Protein AF-A0A532EKY9-F1 (afdb_monomer)

Foldseek 3Di:
DPPPPQFKAKPPDAAQAADALQAFDKGKTFIGRRPAQWQWKWKAKALDVPHRPQGTGIPGPDRMDIDTGGRDPPPRFKMKMWMKTWHWDDDPPDTDIDIDTRDMHMYGYD

Nearest PDB structures (foldseek):
  6naj-assembly1_C  TM=5.889E-01  e=4.076E-02  Homo sapiens
  2ca4-assembly1_A  TM=4.976E-01  e=2.491E-02  Ancylobacter novellus
  3qwq-assembly1_B  TM=5.446E-01  e=2.779E-02  Homo sapiens
  8v8k-assembly2_B  TM=5.062E-01  e=2.764E-01  Lama glama
  1ncj-assembly1_A  TM=5.054E-01  e=1.278E+00  Mus musculus

Mean predicted aligned error: 4.84 Å

Structure (mmCIF, N/CA/C/O backbone):
data_AF-A0A532EKY9-F1
#
_entry.id   AF-A0A532EKY9-F1
#
loop_
_atom_site.group_PDB
_atom_site.id
_atom_site.type_symbol
_atom_site.label_atom_id
_atom_site.label_alt_id
_atom_site.label_comp_id
_atom_site.label_asym_id
_atom_site.label_entity_id
_atom_site.label_seq_id
_atom_site.pdbx_PDB_ins_code
_atom_site.Cartn_x
_atom_site.C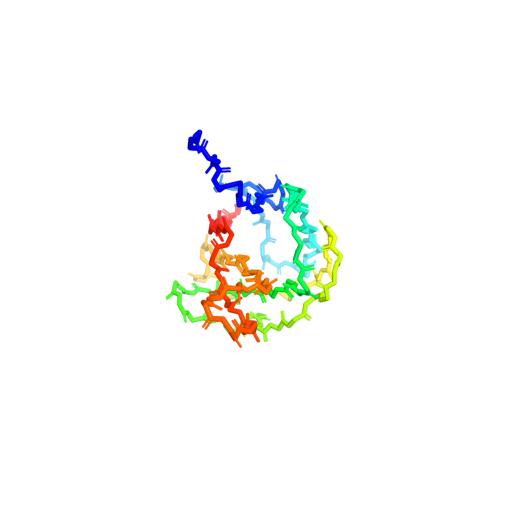artn_y
_atom_site.Cartn_z
_atom_site.occupancy
_atom_site.B_iso_or_equiv
_atom_site.auth_seq_id
_atom_site.auth_comp_id
_atom_site.auth_asym_id
_atom_site.auth_atom_id
_atom_site.pdbx_PDB_model_num
ATOM 1 N N . MET A 1 1 ? 10.594 14.956 -28.981 1.00 38.50 1 MET A N 1
ATOM 2 C CA . MET A 1 1 ? 9.265 14.608 -28.437 1.00 38.50 1 MET A CA 1
ATOM 3 C C . MET A 1 1 ? 9.428 14.482 -26.933 1.00 38.50 1 MET A C 1
ATOM 5 O O . MET A 1 1 ? 10.372 13.816 -26.534 1.00 38.50 1 MET A O 1
ATOM 9 N N . LEU A 1 2 ? 8.607 15.142 -26.109 1.00 34.72 2 LEU A N 1
ATOM 10 C CA . LEU A 1 2 ? 8.591 14.846 -24.673 1.00 34.72 2 LEU A CA 1
ATOM 11 C C . LEU A 1 2 ? 7.918 13.483 -24.502 1.00 34.72 2 LEU A C 1
ATOM 13 O O . LEU A 1 2 ? 6.702 13.378 -24.651 1.00 34.72 2 LEU A O 1
ATOM 17 N N . THR A 1 3 ? 8.696 12.438 -24.236 1.00 40.78 3 THR A N 1
ATOM 18 C CA . THR A 1 3 ? 8.159 11.216 -23.639 1.00 40.78 3 THR A CA 1
ATOM 19 C C . THR A 1 3 ? 7.626 11.616 -22.275 1.00 40.78 3 THR A C 1
ATOM 21 O O . THR A 1 3 ? 8.391 11.962 -21.378 1.00 40.78 3 THR A O 1
ATOM 24 N N . THR A 1 4 ? 6.305 11.659 -22.138 1.00 46.25 4 THR A N 1
ATOM 25 C CA . THR A 1 4 ? 5.674 11.692 -20.823 1.00 46.25 4 THR A CA 1
ATOM 26 C C . THR A 1 4 ? 6.214 10.473 -20.091 1.00 46.25 4 THR A C 1
ATOM 28 O O . THR A 1 4 ? 5.975 9.350 -20.529 1.00 46.25 4 THR A O 1
ATOM 31 N N . ILE A 1 5 ? 7.018 10.685 -19.049 1.00 56.06 5 ILE A N 1
ATOM 32 C CA . ILE A 1 5 ? 7.447 9.594 -18.180 1.00 56.06 5 ILE A CA 1
ATOM 33 C C . ILE A 1 5 ? 6.164 9.119 -17.509 1.00 56.06 5 ILE A C 1
ATOM 35 O O . ILE A 1 5 ? 5.619 9.795 -16.636 1.00 56.06 5 ILE A O 1
ATOM 39 N N . THR A 1 6 ? 5.603 8.022 -18.006 1.00 76.69 6 THR A N 1
ATOM 40 C CA . THR A 1 6 ? 4.518 7.349 -17.314 1.00 76.69 6 THR A CA 1
ATOM 41 C C . THR A 1 6 ? 5.104 6.801 -16.019 1.00 76.69 6 THR A C 1
ATOM 43 O O . THR A 1 6 ? 6.229 6.315 -16.010 1.00 76.69 6 THR A O 1
ATOM 46 N N . THR A 1 7 ? 4.388 6.940 -14.906 1.00 87.31 7 THR A N 1
ATOM 47 C CA . THR A 1 7 ? 4.750 6.339 -13.615 1.00 87.31 7 THR A CA 1
ATOM 48 C C . THR A 1 7 ? 3.684 5.317 -13.241 1.00 87.31 7 THR A C 1
ATOM 50 O O . THR A 1 7 ? 2.517 5.501 -13.615 1.00 87.31 7 THR A O 1
ATOM 53 N N . PRO A 1 8 ? 4.024 4.234 -12.518 1.00 92.31 8 PRO A N 1
ATOM 54 C CA . PRO A 1 8 ? 3.017 3.286 -12.078 1.00 92.31 8 PRO A CA 1
ATOM 55 C C . PRO A 1 8 ? 1.954 3.993 -11.237 1.00 92.31 8 PRO A C 1
ATOM 57 O O . PRO A 1 8 ? 2.243 4.958 -10.533 1.00 92.31 8 PRO A O 1
ATOM 60 N N . THR A 1 9 ? 0.710 3.531 -11.307 1.00 92.31 9 THR A N 1
ATOM 61 C CA . THR A 1 9 ? -0.415 4.190 -10.631 1.00 92.31 9 THR A CA 1
ATOM 62 C C . THR A 1 9 ? -1.135 3.211 -9.723 1.00 92.31 9 THR A C 1
ATOM 64 O O . THR A 1 9 ? -1.552 2.152 -10.186 1.00 92.31 9 THR A O 1
ATOM 67 N N . ILE A 1 10 ? -1.327 3.575 -8.455 1.00 94.44 10 ILE A N 1
ATOM 68 C CA . ILE A 1 10 ? -2.136 2.790 -7.516 1.00 94.44 10 ILE A CA 1
ATOM 69 C C . ILE A 1 10 ? -3.611 2.897 -7.928 1.00 94.44 10 ILE A C 1
ATOM 71 O O . ILE A 1 10 ? -4.122 4.000 -8.120 1.00 94.44 10 ILE A O 1
ATOM 75 N N . LEU A 1 11 ? -4.279 1.755 -8.078 1.00 95.56 11 LEU A N 1
ATOM 76 C CA . LEU A 1 11 ? -5.694 1.650 -8.444 1.00 95.56 11 LEU A CA 1
ATOM 77 C C . LEU A 1 11 ? -6.566 1.334 -7.229 1.00 95.56 11 LEU A C 1
ATOM 79 O O . LEU A 1 11 ? -7.649 1.895 -7.077 1.00 95.56 11 LEU A O 1
ATOM 83 N N . ALA A 1 12 ? -6.084 0.442 -6.368 1.00 94.44 12 ALA A N 1
ATOM 84 C CA . ALA A 1 12 ? -6.738 0.081 -5.126 1.00 94.44 12 ALA A CA 1
ATOM 85 C C . ALA A 1 12 ? -5.685 -0.146 -4.036 1.00 94.44 12 ALA A C 1
ATOM 87 O O . ALA A 1 12 ? -4.601 -0.655 -4.335 1.00 94.44 12 ALA A O 1
ATOM 88 N N . PRO A 1 13 ? -5.985 0.182 -2.774 1.00 94.50 13 PRO A N 1
ATOM 89 C CA . PRO A 1 13 ? -7.127 0.979 -2.323 1.00 94.50 13 PRO A CA 1
ATOM 90 C C . PRO A 1 13 ? -7.065 2.427 -2.841 1.00 94.50 13 PRO A C 1
ATOM 92 O O . PRO A 1 13 ? -6.054 2.854 -3.394 1.00 94.50 13 PRO A O 1
ATOM 95 N N . THR A 1 14 ? -8.156 3.182 -2.718 1.00 94.88 14 THR A N 1
ATOM 96 C CA . THR A 1 14 ? -8.201 4.589 -3.158 1.00 94.88 14 THR A CA 1
ATOM 97 C C . THR A 1 14 ? -7.917 5.553 -2.007 1.00 94.88 14 THR A C 1
ATOM 99 O O . THR A 1 14 ? -8.094 5.214 -0.838 1.00 94.88 14 THR A O 1
ATOM 102 N N . MET A 1 15 ? -7.517 6.786 -2.330 1.00 96.31 15 MET A N 1
ATOM 103 C CA . MET A 1 15 ? -7.331 7.848 -1.334 1.00 96.31 15 MET A CA 1
ATOM 104 C C . MET A 1 15 ? -8.602 8.055 -0.493 1.00 96.31 15 MET A C 1
ATOM 106 O O . MET A 1 15 ? -9.694 8.178 -1.047 1.00 96.31 15 MET A O 1
ATOM 110 N N . GLY A 1 16 ? -8.455 8.085 0.833 1.00 95.88 16 GLY A N 1
ATOM 111 C CA . GLY A 1 16 ? -9.549 8.273 1.790 1.00 95.88 16 GLY A CA 1
ATOM 112 C C . GLY A 1 16 ? -10.496 7.077 1.914 1.00 95.88 16 GLY A C 1
ATOM 113 O O . GLY A 1 16 ? -11.540 7.194 2.556 1.00 95.88 16 GLY A O 1
ATOM 114 N N . GLN A 1 17 ? -10.175 5.928 1.302 1.00 96.62 17 GLN A N 1
ATOM 115 C CA . GLN A 1 17 ? -11.003 4.729 1.423 1.00 96.62 17 GLN A CA 1
ATOM 116 C C . GLN A 1 17 ? -11.201 4.378 2.901 1.00 96.62 17 GLN A C 1
ATOM 118 O O . GLN A 1 17 ? -10.249 4.384 3.677 1.00 96.62 17 GLN A O 1
ATOM 123 N N . LYS A 1 18 ? -12.440 4.053 3.274 1.00 96.25 18 LYS A N 1
ATOM 124 C CA . LYS A 1 18 ? -12.808 3.670 4.637 1.00 96.25 18 LYS A CA 1
ATOM 125 C C . LYS A 1 18 ? -12.683 2.164 4.829 1.00 96.25 18 LYS A C 1
ATOM 127 O O . LYS A 1 18 ? -13.232 1.394 4.040 1.00 96.25 18 LYS A O 1
ATOM 132 N N . VAL A 1 19 ? -11.964 1.746 5.866 1.00 95.00 19 VAL A N 1
ATOM 133 C CA . VAL A 1 19 ? -11.738 0.337 6.214 1.00 95.00 19 VAL A CA 1
ATOM 134 C C . VAL A 1 19 ? -11.863 0.157 7.728 1.00 95.00 19 VAL A C 1
ATOM 136 O O . VAL A 1 19 ? -11.416 1.002 8.500 1.00 95.00 19 VAL A O 1
ATOM 139 N N . SER A 1 20 ? -12.487 -0.938 8.170 1.00 94.94 20 SER A N 1
ATOM 140 C CA . SER A 1 20 ? -12.482 -1.300 9.591 1.00 94.94 20 SER A CA 1
ATOM 141 C C . SER A 1 20 ? -11.110 -1.846 9.974 1.00 94.94 20 SER A C 1
ATOM 143 O O . SER A 1 20 ? -10.591 -2.724 9.295 1.00 94.94 20 SER A O 1
ATOM 145 N N . PHE A 1 21 ? -10.538 -1.354 11.070 1.00 95.00 21 PHE A N 1
ATOM 146 C CA . PHE A 1 21 ? -9.287 -1.875 11.634 1.00 95.00 21 PHE A CA 1
ATOM 147 C C . PHE A 1 21 ? -9.493 -2.561 12.990 1.00 95.00 21 PHE A C 1
ATOM 149 O O . PHE A 1 21 ? -8.532 -2.767 13.726 1.00 95.00 21 PHE A O 1
ATOM 156 N N . ILE A 1 22 ? -10.746 -2.871 13.341 1.00 95.50 22 ILE A N 1
ATOM 157 C CA . ILE A 1 22 ? -11.105 -3.511 14.616 1.00 95.50 22 ILE A CA 1
ATOM 158 C C . ILE A 1 22 ? -10.744 -5.002 14.591 1.00 95.50 22 ILE A C 1
ATOM 160 O O . ILE A 1 22 ? -10.256 -5.535 15.582 1.00 95.50 22 ILE A O 1
ATOM 164 N N . ASP A 1 23 ? -10.925 -5.648 13.439 1.00 95.25 23 ASP A N 1
ATOM 165 C CA . ASP A 1 23 ? -10.651 -7.066 13.212 1.00 95.25 23 ASP A CA 1
ATOM 166 C C 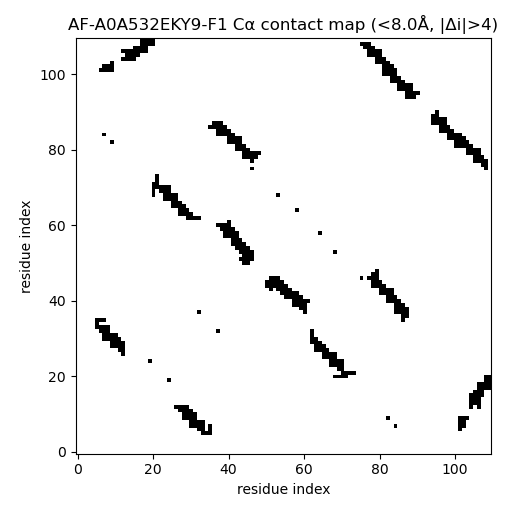. ASP A 1 23 ? -9.553 -7.248 12.153 1.00 95.25 23 ASP A C 1
ATOM 168 O O . ASP A 1 23 ? -9.295 -6.323 11.367 1.00 95.25 23 ASP A O 1
ATOM 172 N N . PRO A 1 24 ? -8.910 -8.434 12.078 1.00 95.69 24 PRO A N 1
ATOM 173 C CA . PRO A 1 24 ? -7.985 -8.734 10.998 1.00 95.69 24 PRO A CA 1
ATOM 174 C C . PRO A 1 24 ? -8.640 -8.488 9.638 1.00 95.69 24 PRO A C 1
ATOM 176 O O . PRO A 1 24 ? -9.671 -9.079 9.314 1.00 95.69 24 PRO A O 1
ATOM 179 N N . THR A 1 25 ? -8.034 -7.623 8.833 1.00 94.06 25 THR A N 1
ATOM 180 C CA . THR A 1 25 ? -8.649 -7.141 7.597 1.00 94.06 25 THR A CA 1
ATOM 181 C C . THR A 1 25 ? -7.770 -7.454 6.402 1.00 94.06 25 THR A C 1
ATOM 183 O O . THR A 1 25 ? -6.623 -7.017 6.317 1.00 94.06 25 THR A O 1
ATOM 186 N N . LEU A 1 26 ? -8.321 -8.216 5.454 1.00 94.88 26 LEU A N 1
ATOM 187 C CA . LEU A 1 26 ? -7.685 -8.456 4.166 1.00 94.88 26 LEU A CA 1
ATOM 188 C C . LEU A 1 26 ? -7.794 -7.197 3.308 1.00 94.88 26 LEU A C 1
ATOM 1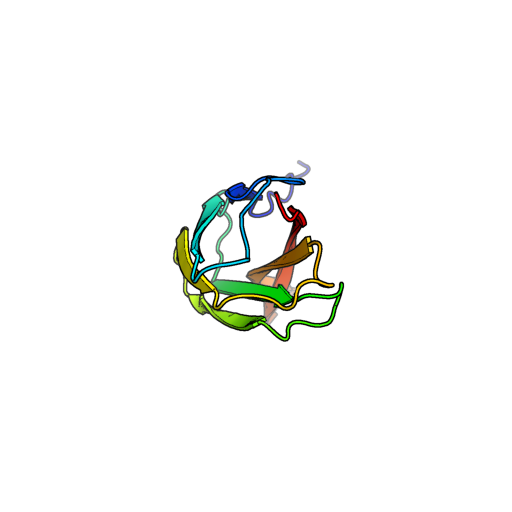90 O O . LEU A 1 26 ? -8.886 -6.835 2.870 1.00 94.88 26 LEU A O 1
ATOM 194 N N . ILE A 1 27 ? -6.656 -6.583 3.008 1.00 94.00 27 ILE A N 1
ATOM 195 C CA . ILE A 1 27 ? -6.578 -5.497 2.037 1.00 94.00 27 ILE A CA 1
ATOM 196 C C . ILE A 1 27 ? -5.925 -6.035 0.768 1.00 94.00 27 ILE A C 1
ATOM 198 O O . ILE A 1 27 ? -4.971 -6.815 0.808 1.00 94.00 27 ILE A O 1
ATOM 202 N N . ARG A 1 28 ? -6.495 -5.645 -0.372 1.00 94.69 28 ARG A N 1
ATOM 203 C CA . ARG A 1 28 ? -5.957 -5.935 -1.698 1.00 94.69 28 ARG A CA 1
ATOM 204 C C . ARG A 1 28 ? -5.425 -4.638 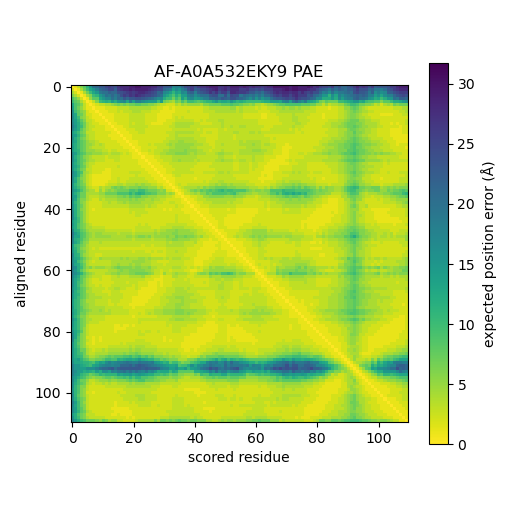-2.280 1.00 94.69 28 ARG A C 1
ATOM 206 O O . ARG A 1 28 ? -6.174 -3.666 -2.366 1.00 94.69 28 ARG A O 1
ATOM 213 N N . TRP A 1 29 ? -4.160 -4.647 -2.671 1.00 93.44 29 TRP A N 1
ATOM 214 C CA . TRP A 1 29 ? -3.542 -3.555 -3.412 1.00 93.44 29 TRP A CA 1
ATOM 215 C C . TRP A 1 29 ? -3.424 -3.952 -4.872 1.00 93.44 29 TRP A C 1
ATOM 217 O O . TRP A 1 29 ? -3.079 -5.093 -5.174 1.00 93.44 29 TRP A O 1
ATOM 227 N N . ASP A 1 30 ? -3.715 -3.005 -5.747 1.00 95.75 30 ASP A N 1
ATOM 228 C CA . ASP A 1 30 ? -3.660 -3.149 -7.196 1.00 95.75 30 ASP A CA 1
ATOM 229 C C . ASP A 1 30 ? -3.032 -1.877 -7.769 1.00 95.75 30 ASP A C 1
ATOM 231 O O . ASP A 1 30 ? -3.338 -0.766 -7.314 1.00 95.75 30 ASP A O 1
ATOM 235 N N . TRP A 1 31 ? -2.134 -2.028 -8.734 1.00 95.25 31 TRP A N 1
ATOM 236 C CA . TRP A 1 31 ? -1.515 -0.921 -9.440 1.00 95.25 31 TRP A CA 1
ATOM 237 C C . TRP A 1 31 ? -1.260 -1.253 -10.906 1.00 95.25 31 TRP A C 1
ATOM 239 O O . TRP A 1 31 ? -0.977 -2.380 -11.297 1.00 95.25 31 TRP A O 1
ATOM 249 N N . ASN A 1 32 ? -1.276 -0.216 -11.736 1.00 93.81 32 ASN A N 1
ATOM 250 C CA . ASN A 1 32 ? -0.902 -0.319 -13.136 1.00 93.81 32 ASN A CA 1
ATOM 251 C C . ASN A 1 32 ? 0.587 0.046 -13.307 1.00 93.81 32 ASN A C 1
ATOM 253 O O . ASN A 1 32 ? 0.935 1.183 -12.991 1.00 93.81 32 ASN A O 1
ATOM 257 N N . PRO A 1 33 ? 1.455 -0.840 -13.838 1.00 89.00 33 PRO A N 1
ATOM 258 C CA . PRO A 1 33 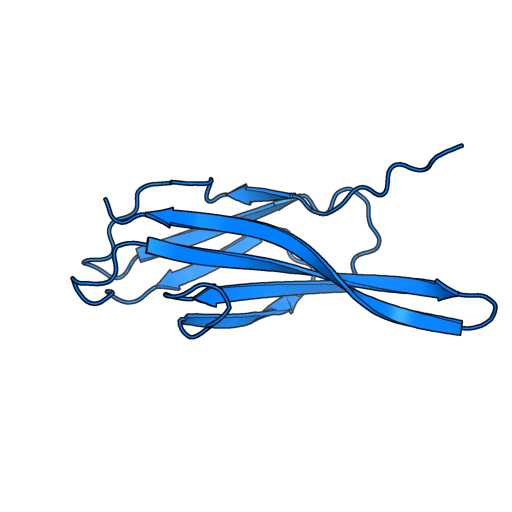? 2.877 -0.561 -14.089 1.00 89.00 33 PRO A CA 1
ATOM 259 C C . PRO A 1 33 ? 3.142 0.440 -15.233 1.00 89.00 33 PRO A C 1
ATOM 261 O O . PRO A 1 33 ? 4.261 0.925 -15.367 1.00 89.00 33 PRO A O 1
ATOM 264 N N . LYS A 1 34 ? 2.127 0.764 -16.049 1.00 84.50 34 LYS A N 1
ATOM 265 C CA . LYS A 1 34 ? 2.146 1.782 -17.119 1.00 84.50 34 LYS A CA 1
ATOM 266 C C . LYS A 1 34 ? 3.236 1.618 -18.194 1.00 84.50 34 LYS A C 1
ATOM 268 O O . LYS A 1 34 ? 3.807 2.609 -18.645 1.00 84.50 34 LYS A O 1
ATOM 273 N N . GLU A 1 35 ? 3.466 0.381 -18.641 1.00 83.19 35 GLU A N 1
ATOM 274 C CA . GLU A 1 35 ? 4.413 0.015 -19.721 1.00 83.19 35 GLU A CA 1
ATOM 275 C C . GLU A 1 35 ? 5.880 0.412 -19.464 1.00 83.19 35 GLU A C 1
ATOM 277 O O . GLU A 1 35 ? 6.717 0.366 -20.363 1.00 83.19 35 GLU A O 1
ATOM 282 N N . ILE A 1 36 ? 6.219 0.758 -18.223 1.00 84.00 36 ILE A N 1
ATOM 283 C CA . ILE A 1 36 ? 7.594 1.038 -17.809 1.00 84.00 36 ILE A CA 1
ATOM 284 C C . ILE A 1 36 ? 8.316 -0.302 -17.614 1.00 84.00 36 ILE A C 1
ATOM 286 O O . ILE A 1 36 ? 7.705 -1.239 -17.086 1.00 84.00 36 ILE A O 1
ATOM 290 N N . PRO A 1 37 ? 9.610 -0.412 -17.964 1.00 86.31 37 PRO A N 1
ATOM 291 C CA . PRO A 1 37 ? 10.430 -1.586 -17.668 1.00 86.31 37 PRO A CA 1
ATOM 292 C C . PRO A 1 37 ? 10.779 -1.672 -16.170 1.00 86.31 37 PRO A C 1
ATOM 294 O O . PRO A 1 37 ? 11.940 -1.604 -15.772 1.00 86.31 37 PRO A O 1
ATOM 297 N N . VAL A 1 38 ? 9.758 -1.821 -15.324 1.00 91.00 38 VAL A N 1
ATOM 298 C CA . VAL A 1 38 ? 9.924 -2.032 -13.886 1.00 91.00 38 VAL A CA 1
ATOM 299 C C . VAL A 1 38 ? 10.649 -3.350 -13.662 1.00 91.00 38 VAL A C 1
ATOM 301 O O . VAL A 1 38 ? 10.270 -4.380 -14.216 1.00 91.00 38 VAL A O 1
ATOM 304 N N . THR A 1 39 ? 11.675 -3.322 -12.822 1.00 92.38 39 THR A N 1
ATOM 305 C CA . THR A 1 39 ? 12.412 -4.515 -12.403 1.00 92.38 39 THR A CA 1
ATOM 306 C C . THR A 1 39 ? 11.882 -5.069 -11.089 1.00 92.38 39 THR A C 1
ATOM 308 O O . THR A 1 39 ? 11.883 -6.288 -10.903 1.00 92.38 39 THR A O 1
ATOM 311 N N . ARG A 1 40 ? 11.396 -4.199 -10.188 1.00 93.69 40 ARG A N 1
ATOM 312 C CA . ARG A 1 40 ? 10.744 -4.569 -8.922 1.00 93.69 40 ARG A CA 1
ATOM 313 C C . ARG A 1 40 ? 9.777 -3.498 -8.436 1.00 93.69 40 ARG A C 1
ATOM 315 O O . ARG A 1 40 ? 10.021 -2.309 -8.601 1.00 93.69 40 ARG A O 1
ATOM 322 N N . PHE A 1 41 ? 8.747 -3.927 -7.727 1.00 96.38 41 PHE A N 1
ATOM 32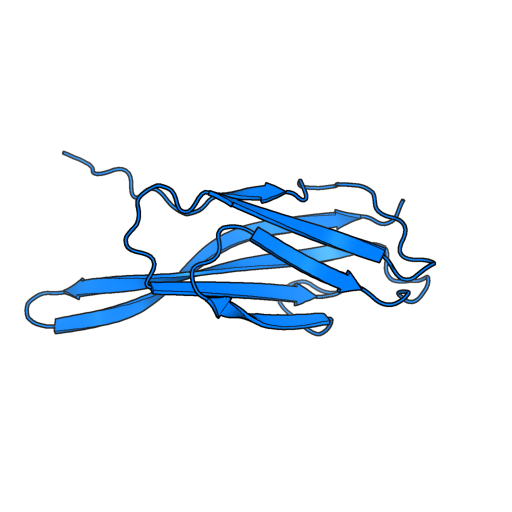3 C CA . PHE A 1 41 ? 7.913 -3.096 -6.873 1.00 96.38 41 PHE A CA 1
ATOM 324 C C . PHE A 1 41 ? 8.245 -3.329 -5.404 1.00 96.38 41 PHE A C 1
ATOM 326 O O . PHE A 1 41 ? 8.641 -4.423 -4.989 1.00 96.38 41 PHE A O 1
ATOM 333 N N . HIS A 1 42 ? 8.030 -2.293 -4.605 1.00 96.06 42 HIS A N 1
ATOM 334 C CA . HIS A 1 42 ? 8.187 -2.331 -3.160 1.00 96.06 42 HIS A CA 1
ATOM 335 C C . HIS A 1 42 ? 7.019 -1.593 -2.515 1.00 96.06 42 HIS A C 1
ATOM 337 O O . HIS A 1 42 ? 6.675 -0.482 -2.920 1.00 96.06 42 HIS A O 1
ATOM 343 N N . LEU A 1 43 ? 6.391 -2.231 -1.529 1.00 96.00 43 LEU A N 1
ATOM 344 C CA . LEU A 1 43 ? 5.216 -1.706 -0.847 1.00 96.00 43 LEU A CA 1
ATOM 345 C C . LEU A 1 43 ? 5.586 -1.319 0.584 1.00 96.00 43 LEU A C 1
ATOM 347 O O . LEU A 1 43 ? 6.108 -2.132 1.353 1.00 96.00 43 LEU A O 1
ATOM 351 N N . CYS A 1 44 ? 5.296 -0.069 0.932 1.00 96.44 44 CYS A N 1
ATOM 352 C CA . CYS A 1 44 ? 5.478 0.460 2.272 1.00 96.44 44 CYS A CA 1
ATOM 353 C C . CYS A 1 44 ? 4.119 0.825 2.872 1.00 96.44 44 CYS A C 1
ATOM 355 O O . CYS A 1 44 ? 3.338 1.534 2.239 1.00 96.44 44 CYS A O 1
ATOM 357 N N . ILE A 1 45 ? 3.844 0.354 4.086 1.00 96.12 45 ILE A N 1
ATOM 358 C CA . ILE A 1 45 ? 2.602 0.591 4.821 1.00 96.12 45 ILE A CA 1
ATOM 359 C C . ILE A 1 45 ? 2.957 0.977 6.252 1.00 96.12 45 ILE A C 1
ATOM 361 O O . ILE A 1 45 ? 3.748 0.301 6.916 1.00 96.12 45 ILE A O 1
ATOM 365 N N . GLY A 1 46 ? 2.371 2.071 6.719 1.00 96.69 46 GLY A N 1
ATOM 366 C CA . GLY A 1 46 ? 2.704 2.678 7.996 1.00 96.69 46 GLY A CA 1
ATOM 367 C C . GLY A 1 46 ? 1.505 3.307 8.677 1.00 96.69 46 GLY A C 1
ATOM 368 O O . GLY A 1 46 ? 0.549 3.709 8.019 1.00 96.69 46 GLY A O 1
ATOM 369 N N . THR A 1 47 ? 1.553 3.421 9.999 1.00 96.31 47 THR A N 1
ATOM 370 C CA . THR A 1 47 ? 0.561 4.199 10.759 1.00 96.31 47 THR A CA 1
ATOM 371 C C . THR A 1 47 ? 0.874 5.698 10.787 1.00 96.31 47 THR A C 1
ATOM 373 O O . THR A 1 47 ? 0.012 6.488 11.153 1.00 96.31 47 THR A O 1
ATOM 376 N N . GLU A 1 48 ? 2.082 6.100 10.380 1.00 94.31 48 GLU A N 1
ATOM 377 C CA . GLU A 1 48 ? 2.523 7.497 10.263 1.00 94.31 48 GLU A CA 1
ATOM 378 C C . GLU A 1 48 ? 3.247 7.695 8.922 1.00 94.31 48 GLU A C 1
ATOM 380 O O . GLU A 1 48 ? 3.854 6.756 8.397 1.00 94.31 48 GLU A O 1
ATOM 385 N N . ASP A 1 49 ? 3.193 8.902 8.352 1.00 89.94 49 ASP A N 1
ATOM 386 C CA . ASP A 1 49 ? 3.869 9.181 7.080 1.00 89.94 49 ASP A CA 1
ATOM 387 C C . ASP A 1 49 ? 5.391 9.054 7.247 1.00 89.94 49 ASP A C 1
ATOM 389 O O . ASP A 1 49 ? 5.988 9.622 8.161 1.00 89.94 49 ASP A O 1
ATOM 393 N N . GLY A 1 50 ? 6.021 8.271 6.372 1.00 88.94 50 GLY A N 1
ATOM 394 C CA . GLY A 1 50 ? 7.449 7.957 6.437 1.00 88.94 50 GLY A CA 1
ATOM 395 C C . GLY A 1 50 ? 7.845 6.884 7.460 1.00 88.94 50 GLY A C 1
ATOM 396 O O . GLY A 1 50 ? 8.996 6.446 7.432 1.00 88.94 50 GLY A O 1
ATOM 397 N N . ASN A 1 51 ? 6.927 6.408 8.310 1.00 94.44 51 ASN A N 1
ATOM 398 C CA . ASN A 1 51 ? 7.179 5.336 9.277 1.00 94.44 51 ASN A CA 1
ATOM 399 C C . ASN A 1 51 ? 6.470 4.038 8.859 1.00 94.44 51 ASN A C 1
ATOM 401 O O . ASN A 1 51 ? 5.306 3.801 9.177 1.00 94.44 51 ASN A O 1
ATOM 405 N N . TRP A 1 52 ? 7.188 3.178 8.140 1.00 96.00 52 TRP A N 1
ATOM 406 C CA . TRP A 1 52 ? 6.648 1.973 7.500 1.00 96.00 52 TRP A CA 1
ATOM 407 C C . TRP A 1 52 ? 6.663 0.749 8.430 1.00 96.00 52 TRP A C 1
ATOM 409 O O . TRP A 1 52 ? 7.317 -0.257 8.157 1.00 96.00 52 TRP A O 1
ATOM 419 N N . ASN A 1 53 ? 5.976 0.861 9.568 1.00 95.19 53 ASN A N 1
ATOM 420 C CA . ASN A 1 53 ? 5.969 -0.135 10.645 1.00 95.19 53 ASN A CA 1
ATOM 421 C C . ASN A 1 53 ? 5.059 -1.355 10.404 1.00 95.19 53 ASN A C 1
ATOM 423 O O . ASN A 1 53 ? 5.226 -2.365 11.085 1.00 95.19 53 ASN A O 1
ATOM 427 N N . LEU A 1 54 ? 4.100 -1.281 9.474 1.00 94.69 54 LEU A N 1
ATOM 428 C CA . LEU A 1 54 ? 3.169 -2.382 9.185 1.00 94.69 54 LEU A CA 1
ATOM 429 C C . LEU A 1 54 ? 3.688 -3.291 8.068 1.00 94.69 54 LEU A C 1
ATOM 431 O O . LEU A 1 54 ? 3.562 -4.511 8.141 1.00 94.69 54 LEU A O 1
ATOM 435 N N . MET A 1 55 ? 4.275 -2.696 7.032 1.00 94.38 55 MET A N 1
ATOM 436 C CA . MET A 1 55 ? 4.939 -3.412 5.949 1.00 94.38 55 MET A CA 1
ATOM 437 C C . MET A 1 55 ? 6.011 -2.523 5.330 1.00 94.38 55 MET A C 1
ATOM 439 O O . MET A 1 55 ? 5.786 -1.342 5.087 1.00 94.38 55 MET A O 1
ATOM 443 N N . ASN A 1 56 ? 7.162 -3.105 5.018 1.00 96.19 56 ASN A N 1
ATOM 444 C CA . ASN A 1 56 ? 8.213 -2.437 4.267 1.00 96.19 56 ASN A CA 1
ATOM 445 C C . ASN A 1 56 ? 9.011 -3.499 3.510 1.00 96.19 56 ASN A C 1
ATOM 447 O O . ASN A 1 56 ? 9.963 -4.060 4.052 1.00 96.19 56 ASN A O 1
ATOM 451 N N . GLY A 1 57 ? 8.580 -3.844 2.295 1.00 94.25 57 GLY A N 1
ATOM 452 C CA . GLY A 1 57 ? 9.213 -4.937 1.564 1.00 94.25 57 GLY A CA 1
ATOM 453 C C . GLY A 1 57 ? 8.933 -4.981 0.070 1.00 94.25 57 GLY A C 1
ATOM 454 O O . GLY A 1 57 ? 7.944 -4.440 -0.431 1.00 94.25 57 GLY A O 1
ATOM 455 N N . GLU A 1 58 ? 9.823 -5.678 -0.633 1.00 94.56 58 GLU A N 1
ATOM 456 C CA . GLU A 1 58 ? 9.689 -5.945 -2.059 1.00 94.56 58 GLU A CA 1
ATOM 457 C C . GLU A 1 58 ? 8.534 -6.919 -2.320 1.00 94.56 58 GLU A C 1
ATOM 459 O O . GLU A 1 58 ? 8.374 -7.932 -1.640 1.00 94.56 58 GLU A O 1
ATOM 464 N N . VAL A 1 59 ? 7.746 -6.613 -3.348 1.00 93.69 59 VAL A N 1
ATOM 465 C CA . VAL A 1 59 ? 6.610 -7.424 -3.812 1.00 93.69 59 VAL A CA 1
ATOM 466 C C . VAL A 1 59 ? 6.842 -7.945 -5.234 1.00 93.69 59 VAL A C 1
ATOM 468 O O . VAL A 1 59 ? 5.920 -8.410 -5.890 1.00 93.69 59 VAL A O 1
ATOM 471 N N . GLY A 1 60 ? 8.085 -7.898 -5.723 1.00 90.62 60 GLY A N 1
ATOM 472 C CA . GLY A 1 60 ? 8.463 -8.432 -7.033 1.00 90.62 60 GLY A CA 1
ATOM 473 C C . GLY A 1 60 ? 7.842 -7.660 -8.198 1.00 90.62 60 GLY A C 1
ATOM 474 O O . GLY A 1 60 ? 7.724 -6.443 -8.145 1.00 90.62 60 GLY A O 1
ATOM 475 N N . LEU A 1 61 ? 7.472 -8.364 -9.267 1.00 91.75 61 LEU A N 1
ATOM 476 C CA . LEU A 1 61 ? 6.913 -7.783 -10.500 1.00 91.75 61 LEU A CA 1
ATOM 477 C C . LEU A 1 61 ? 5.383 -7.864 -10.580 1.00 91.75 61 LEU A C 1
ATOM 479 O O . LEU A 1 61 ? 4.807 -7.639 -11.643 1.00 91.75 61 LEU A O 1
ATOM 483 N N . PHE A 1 62 ? 4.719 -8.235 -9.487 1.00 89.00 62 PHE A N 1
ATOM 484 C CA . PHE A 1 62 ? 3.266 -8.346 -9.484 1.00 89.00 62 PHE A CA 1
ATOM 485 C C . PHE A 1 62 ? 2.612 -6.969 -9.666 1.00 89.00 62 PHE A C 1
ATOM 487 O O . PHE A 1 62 ? 3.175 -5.944 -9.292 1.00 89.00 62 PHE A O 1
ATOM 494 N N . ASP A 1 63 ? 1.414 -6.965 -10.244 1.00 90.94 63 ASP A N 1
ATOM 495 C CA . ASP A 1 63 ? 0.524 -5.801 -10.367 1.00 90.94 63 ASP A CA 1
ATOM 496 C C . ASP A 1 63 ? -0.479 -5.719 -9.203 1.00 90.94 63 ASP A C 1
ATOM 498 O O . ASP A 1 63 ? -1.300 -4.810 -9.119 1.00 90.94 63 ASP A O 1
ATOM 502 N N . ARG A 1 64 ? -0.422 -6.703 -8.301 1.00 94.12 64 ARG A N 1
ATOM 503 C CA . ARG A 1 64 ? -1.331 -6.866 -7.176 1.00 94.12 64 ARG A CA 1
ATOM 504 C C . ARG A 1 64 ? -0.631 -7.494 -5.987 1.00 94.12 64 ARG A C 1
ATOM 506 O O . ARG A 1 64 ? 0.238 -8.352 -6.134 1.00 94.12 64 ARG A O 1
ATOM 513 N N . PHE A 1 65 ? -1.088 -7.138 -4.798 1.00 94.31 65 PHE A N 1
ATOM 514 C CA . PHE A 1 65 ? -0.634 -7.729 -3.548 1.00 94.31 65 PHE A CA 1
ATOM 515 C C . PHE A 1 65 ? -1.801 -7.871 -2.570 1.00 94.31 65 PHE A C 1
ATOM 517 O O . PHE A 1 65 ? -2.823 -7.193 -2.680 1.00 94.31 65 PHE A O 1
ATOM 524 N N . SER A 1 66 ? -1.699 -8.793 -1.621 1.00 94.25 66 SER A N 1
ATOM 525 C CA . SER A 1 66 ? -2.722 -9.002 -0.596 1.00 94.25 66 SER A CA 1
ATOM 526 C C . SER A 1 66 ? -2.066 -9.356 0.727 1.00 94.25 66 SER A C 1
ATOM 528 O O . SER A 1 66 ? -1.122 -10.138 0.771 1.00 94.25 66 SER A O 1
ATOM 530 N N . LEU A 1 67 ? -2.574 -8.766 1.800 1.00 93.19 67 LEU A N 1
ATOM 531 C CA . LEU A 1 67 ? -2.024 -8.853 3.142 1.00 93.19 67 LEU A CA 1
ATOM 532 C C . LEU A 1 67 ? -3.181 -8.624 4.098 1.00 93.19 67 LEU A C 1
ATOM 534 O O . LEU A 1 67 ? -4.042 -7.762 3.906 1.00 93.19 67 LEU A O 1
ATOM 538 N N . ILE A 1 68 ? -3.195 -9.470 5.113 1.00 95.19 68 ILE A N 1
ATOM 539 C CA . ILE A 1 68 ? -4.115 -9.367 6.227 1.00 95.19 68 ILE A CA 1
ATOM 540 C C . ILE A 1 68 ? -3.430 -8.467 7.243 1.00 95.19 68 ILE A C 1
ATOM 542 O O . ILE A 1 68 ? -2.408 -8.848 7.815 1.00 95.19 68 ILE A O 1
ATOM 546 N N . LEU A 1 69 ? -3.972 -7.271 7.440 1.00 94.38 69 LEU A N 1
ATOM 547 C CA . LEU A 1 69 ? -3.541 -6.421 8.538 1.00 94.38 69 LEU A CA 1
ATOM 548 C C . LEU A 1 69 ? -4.154 -6.950 9.838 1.00 94.38 69 LEU A C 1
ATOM 550 O O . LEU A 1 69 ? -5.352 -7.242 9.850 1.00 94.38 69 LEU A O 1
ATOM 554 N N . PRO A 1 70 ? -3.376 -7.083 10.925 1.00 94.56 70 PRO A N 1
ATOM 555 C CA . PRO A 1 70 ? -3.947 -7.340 12.239 1.00 94.56 70 PRO A CA 1
ATOM 556 C C . PRO A 1 70 ? -4.793 -6.138 12.702 1.00 94.56 70 PRO A C 1
ATOM 558 O O . PRO A 1 70 ? -4.655 -5.044 12.145 1.00 94.56 70 PRO A O 1
ATOM 561 N N . PRO A 1 71 ? -5.633 -6.313 13.739 1.00 96.06 71 PRO A N 1
ATOM 562 C CA . PRO A 1 71 ? -6.313 -5.206 14.398 1.00 96.06 71 PRO A CA 1
ATOM 563 C C . PRO A 1 71 ? -5.344 -4.080 14.756 1.00 96.06 71 PRO A C 1
ATOM 565 O O . PRO A 1 71 ? -4.258 -4.337 15.284 1.00 96.06 71 PRO A O 1
ATOM 568 N N . LEU A 1 72 ? -5.744 -2.838 14.491 1.00 95.69 72 LEU A N 1
ATOM 569 C CA . LEU A 1 72 ? -4.952 -1.661 14.838 1.00 95.69 72 LEU A CA 1
ATOM 570 C C . LEU A 1 72 ? -5.500 -0.999 16.109 1.00 95.69 72 LEU A C 1
ATOM 572 O O . LEU A 1 72 ? -6.723 -0.907 16.271 1.00 95.69 72 LEU A O 1
ATOM 576 N N . PRO A 1 73 ? -4.621 -0.467 16.981 1.00 95.88 73 PRO A N 1
ATOM 577 C CA . PRO A 1 73 ? -5.030 0.271 18.174 1.00 95.88 73 PRO A CA 1
ATOM 578 C C . PRO A 1 73 ? -6.064 1.361 17.868 1.00 95.88 73 PRO A C 1
ATOM 580 O O . PRO A 1 73 ? -6.005 1.990 16.813 1.00 95.88 73 PRO A O 1
ATOM 583 N N . GLU A 1 74 ? -7.008 1.602 18.782 1.00 94.88 74 GLU A N 1
ATOM 584 C CA . GLU A 1 74 ? -8.157 2.498 18.556 1.00 94.88 74 GLU A CA 1
ATOM 585 C C . GLU A 1 74 ? -7.779 3.934 18.175 1.00 94.88 74 GLU A C 1
ATOM 587 O O . GLU A 1 74 ? -8.517 4.596 17.452 1.00 94.88 74 GLU A O 1
ATOM 592 N N . ASN A 1 75 ? -6.610 4.403 18.607 1.00 94.75 75 ASN A N 1
ATOM 593 C CA . ASN A 1 75 ? -6.093 5.729 18.279 1.00 94.75 75 ASN A CA 1
ATOM 594 C C . ASN A 1 75 ? -5.544 5.846 16.844 1.00 94.75 75 ASN A C 1
ATOM 596 O O . ASN A 1 75 ? -5.253 6.956 16.398 1.00 94.75 75 ASN A O 1
ATOM 600 N N . ILE A 1 76 ? -5.395 4.737 16.114 1.00 96.38 76 ILE A N 1
ATOM 601 C CA . ILE A 1 76 ? -4.954 4.738 14.718 1.00 96.38 76 ILE A CA 1
ATOM 602 C C . ILE A 1 76 ? -6.162 4.929 13.803 1.00 96.38 76 ILE A C 1
ATOM 604 O O . ILE A 1 76 ? -6.922 3.994 13.540 1.00 96.38 76 ILE A O 1
ATOM 608 N N . ASN A 1 77 ? -6.320 6.152 13.297 1.00 96.12 77 ASN A N 1
ATOM 609 C CA . ASN A 1 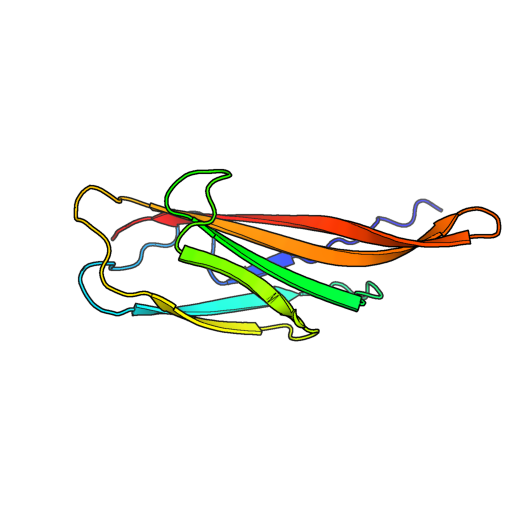77 ? -7.445 6.553 12.445 1.00 96.12 77 ASN A CA 1
ATOM 610 C C . ASN A 1 77 ? -7.163 6.451 10.945 1.00 96.12 77 ASN A C 1
ATOM 612 O O . ASN A 1 77 ? -8.065 6.661 10.139 1.00 96.12 77 ASN A O 1
ATOM 616 N N . HIS A 1 78 ? -5.926 6.166 10.557 1.00 96.50 78 HIS A N 1
ATOM 617 C CA . HIS A 1 78 ? -5.538 6.006 9.166 1.00 96.50 78 HIS A CA 1
ATOM 618 C C . HIS A 1 78 ? -4.239 5.212 9.057 1.00 96.50 78 HIS A C 1
ATOM 620 O O . HIS A 1 78 ? -3.500 5.069 10.031 1.00 96.50 78 HIS A O 1
ATOM 626 N N . ILE A 1 79 ? -3.962 4.726 7.853 1.00 96.94 79 ILE A N 1
ATOM 627 C CA . ILE A 1 79 ? -2.661 4.191 7.463 1.00 96.94 79 ILE A CA 1
ATOM 628 C C . ILE A 1 79 ? -2.201 4.865 6.173 1.00 96.94 79 ILE A C 1
ATOM 630 O O . ILE A 1 79 ? -3.012 5.199 5.305 1.00 96.94 79 ILE A O 1
ATOM 634 N N . TYR A 1 80 ? -0.894 5.039 6.0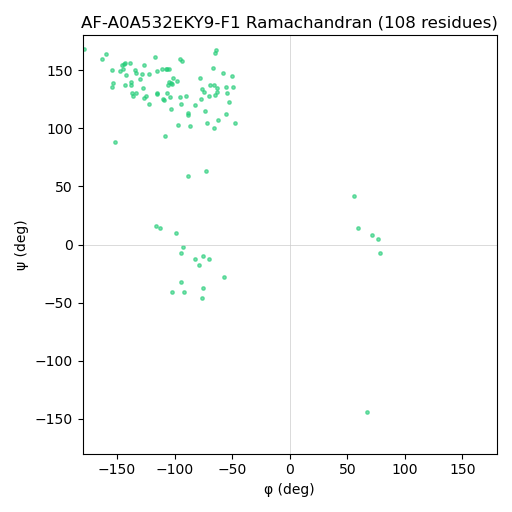52 1.00 96.94 80 TYR A N 1
ATOM 635 C CA . TYR A 1 80 ? -0.216 5.547 4.871 1.00 96.94 80 TYR A CA 1
ATOM 636 C C . TYR A 1 80 ? 0.314 4.383 4.057 1.00 96.94 80 TYR A C 1
ATOM 638 O O . TYR A 1 80 ? 0.842 3.413 4.603 1.00 96.94 80 TYR A O 1
ATOM 646 N N . ILE A 1 81 ? 0.203 4.502 2.742 1.00 95.38 81 ILE A N 1
ATOM 647 C CA . ILE A 1 81 ? 0.748 3.543 1.794 1.00 95.38 81 ILE A CA 1
ATOM 648 C C . ILE A 1 81 ? 1.602 4.305 0.796 1.00 95.38 81 ILE A C 1
ATOM 650 O O . ILE A 1 81 ? 1.178 5.327 0.258 1.00 95.38 81 ILE A O 1
ATOM 654 N N . GLN A 1 82 ? 2.780 3.768 0.511 1.00 96.56 82 GLN A N 1
ATOM 655 C CA . GLN A 1 82 ? 3.639 4.215 -0.571 1.00 96.56 82 GLN A CA 1
ATOM 656 C C . GLN A 1 82 ? 3.995 3.019 -1.450 1.00 96.56 82 GLN A C 1
ATOM 658 O O . GLN A 1 82 ? 4.519 2.016 -0.965 1.00 96.56 82 GLN A O 1
ATOM 663 N N . LEU A 1 83 ? 3.729 3.150 -2.748 1.00 96.50 83 LEU A N 1
ATOM 664 C CA . LEU A 1 83 ? 4.243 2.229 -3.752 1.00 96.50 83 LEU A CA 1
ATOM 665 C C . LEU A 1 83 ? 5.524 2.820 -4.333 1.00 96.50 83 LEU A C 1
ATOM 667 O O . LEU A 1 83 ? 5.545 3.961 -4.803 1.00 96.50 83 LEU A O 1
ATOM 671 N N . LEU A 1 84 ? 6.583 2.026 -4.302 1.00 96.19 84 LEU A N 1
ATOM 672 C CA . LEU A 1 84 ? 7.853 2.306 -4.948 1.00 96.19 84 LEU A CA 1
ATOM 673 C C . LEU A 1 84 ? 8.041 1.342 -6.116 1.00 96.19 84 LEU A C 1
ATOM 675 O O . LEU A 1 84 ? 7.566 0.205 -6.078 1.00 96.19 84 LEU A O 1
ATOM 679 N N . TYR A 1 85 ? 8.775 1.780 -7.128 1.00 94.94 85 TYR A N 1
ATOM 680 C CA . TYR A 1 85 ? 9.212 0.922 -8.218 1.00 94.94 85 TYR A CA 1
ATOM 681 C C . TYR A 1 85 ? 10.688 1.146 -8.506 1.00 94.94 85 TYR A C 1
ATOM 683 O O . TYR A 1 85 ? 11.207 2.249 -8.343 1.00 94.94 85 TYR A O 1
ATOM 691 N N . LYS A 1 86 ? 11.351 0.080 -8.936 1.00 93.75 86 LYS A N 1
ATOM 692 C CA . LYS A 1 86 ? 12.711 0.101 -9.445 1.00 93.75 86 LYS A CA 1
ATOM 693 C C . LYS A 1 86 ? 12.694 -0.044 -10.953 1.00 93.75 86 LYS A C 1
ATOM 695 O O . LYS A 1 86 ? 11.895 -0.812 -11.489 1.00 93.75 86 LYS A O 1
ATOM 700 N N . THR A 1 87 ? 13.547 0.697 -11.638 1.00 91.69 87 THR A N 1
ATOM 701 C CA . THR A 1 87 ? 13.740 0.581 -13.085 1.00 91.69 87 THR A CA 1
ATOM 702 C C . THR A 1 87 ? 15.205 0.796 -13.408 1.00 91.69 87 THR A C 1
ATOM 704 O O . THR A 1 87 ? 15.919 1.463 -12.661 1.00 91.69 87 THR A O 1
ATOM 707 N N . VAL A 1 88 ? 15.648 0.246 -14.535 1.00 89.38 88 VAL A N 1
ATOM 708 C CA . VAL A 1 88 ? 16.978 0.547 -15.061 1.00 89.38 88 VAL A CA 1
ATOM 709 C C . VAL A 1 88 ? 16.939 1.916 -15.727 1.00 89.38 88 VAL A C 1
ATOM 711 O O . VAL A 1 88 ? 16.116 2.152 -16.617 1.00 89.38 88 VAL A O 1
ATOM 714 N N . VAL A 1 89 ? 17.824 2.804 -15.293 1.00 84.88 89 VAL A N 1
ATOM 715 C CA . VAL A 1 89 ? 18.100 4.090 -15.927 1.00 84.88 89 VAL A CA 1
ATOM 716 C C . VAL A 1 89 ? 19.425 3.948 -16.665 1.00 84.88 89 VAL A C 1
ATOM 718 O O . VAL A 1 89 ? 20.419 3.489 -16.106 1.00 84.88 89 VAL A O 1
ATOM 721 N N . ASN A 1 90 ? 19.417 4.282 -17.955 1.00 80.50 90 ASN A N 1
ATOM 722 C CA . ASN A 1 90 ? 20.626 4.290 -18.770 1.00 80.50 90 ASN A CA 1
ATOM 723 C C . ASN A 1 90 ? 21.156 5.720 -18.812 1.00 80.50 90 ASN A C 1
ATOM 725 O O . ASN A 1 90 ? 20.626 6.550 -19.554 1.00 80.50 90 ASN A O 1
ATOM 729 N N . GLU A 1 91 ? 22.197 5.991 -18.039 1.00 75.06 91 GLU A N 1
ATOM 730 C CA . GLU A 1 91 ? 23.012 7.190 -18.206 1.00 75.06 91 GLU A CA 1
ATOM 731 C C . GLU A 1 91 ? 24.210 6.854 -19.104 1.00 75.06 91 GLU A C 1
ATOM 733 O O . GLU A 1 91 ? 24.537 5.684 -19.305 1.00 75.06 91 GLU A O 1
ATOM 738 N N . GLU A 1 92 ? 24.822 7.853 -19.744 1.00 62.66 92 GLU A N 1
ATOM 739 C CA . GLU A 1 92 ? 25.856 7.649 -20.769 1.00 62.66 92 GLU A CA 1
ATOM 740 C C . GLU A 1 92 ? 26.934 6.636 -20.318 1.00 62.66 92 GLU A C 1
ATOM 742 O O . GLU A 1 92 ? 27.827 6.955 -19.539 1.00 62.66 92 GLU A O 1
ATOM 747 N N . HIS A 1 93 ? 26.863 5.419 -20.876 1.00 69.56 93 HIS A N 1
ATOM 748 C CA . HIS A 1 93 ? 27.739 4.257 -20.644 1.00 69.56 93 HIS A CA 1
ATOM 749 C C . HIS A 1 93 ? 27.539 3.456 -19.339 1.00 69.56 93 HIS A C 1
ATOM 751 O O . HIS A 1 93 ? 28.265 2.481 -19.135 1.00 69.56 93 HIS A O 1
ATOM 757 N N . HIS A 1 94 ? 26.536 3.772 -18.512 1.00 71.88 94 HIS A N 1
ATOM 758 C CA . HIS A 1 94 ? 26.233 3.047 -17.273 1.00 71.88 94 HIS A CA 1
ATOM 759 C C . HIS A 1 94 ? 24.724 2.803 -17.105 1.00 71.88 94 HIS A C 1
ATOM 761 O O . HIS A 1 94 ? 23.910 3.716 -17.202 1.00 71.88 94 HIS A O 1
ATOM 767 N N . ALA A 1 95 ? 24.352 1.545 -16.864 1.00 80.31 95 ALA A N 1
ATOM 768 C CA . ALA A 1 95 ? 22.985 1.153 -16.542 1.00 80.31 95 ALA A CA 1
ATOM 769 C C . ALA A 1 95 ? 22.895 0.885 -15.037 1.00 80.31 95 ALA A C 1
ATOM 771 O O . ALA A 1 95 ? 23.548 -0.038 -14.542 1.00 80.31 95 ALA A O 1
ATOM 772 N N . GLU A 1 96 ? 22.094 1.673 -14.327 1.00 86.56 96 GLU A N 1
ATOM 773 C CA . GLU A 1 96 ? 21.892 1.537 -12.883 1.00 86.56 96 GLU A CA 1
ATOM 774 C C . GLU A 1 96 ? 20.413 1.322 -12.557 1.00 86.56 96 GLU A C 1
ATOM 776 O O . GLU A 1 96 ? 19.522 1.794 -13.262 1.00 86.56 96 GLU A O 1
ATOM 781 N N . GLU A 1 97 ? 20.140 0.549 -11.504 1.00 88.94 97 GLU A N 1
ATOM 782 C CA . GLU A 1 97 ? 18.779 0.354 -11.011 1.00 88.94 97 GLU A CA 1
ATOM 783 C C . GLU A 1 97 ? 18.456 1.445 -9.988 1.00 88.94 97 GLU A C 1
ATOM 785 O O . GLU A 1 97 ? 19.016 1.472 -8.892 1.00 88.94 97 GLU A O 1
ATOM 790 N N . GLU A 1 98 ? 17.517 2.320 -10.333 1.00 91.12 98 GLU A N 1
ATOM 791 C CA . GLU A 1 98 ? 17.074 3.410 -9.468 1.00 91.12 98 GLU A CA 1
ATOM 792 C C . GLU A 1 98 ? 15.678 3.150 -8.906 1.00 91.12 98 GLU A C 1
ATOM 794 O O . GLU A 1 98 ? 14.854 2.479 -9.529 1.00 91.12 98 GLU A O 1
ATOM 799 N N . THR A 1 99 ? 15.404 3.693 -7.715 1.00 93.62 99 THR A N 1
ATOM 800 C CA . THR A 1 99 ? 14.107 3.568 -7.036 1.00 93.62 99 THR A CA 1
ATOM 801 C C . THR A 1 99 ? 13.334 4.879 -7.092 1.00 93.62 99 THR A C 1
ATOM 803 O O . THR A 1 99 ? 13.832 5.922 -6.676 1.00 93.62 9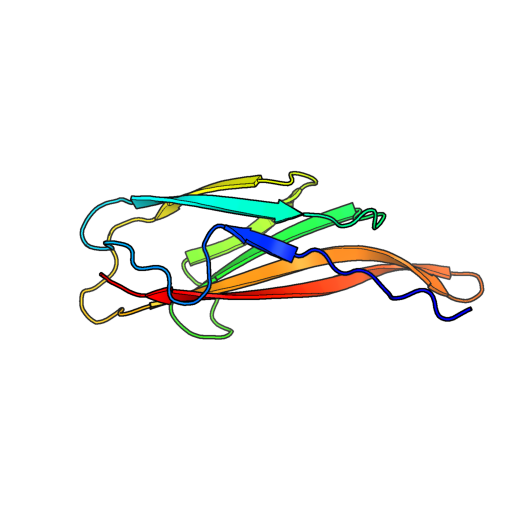9 THR A O 1
ATOM 806 N N . PHE A 1 100 ? 12.073 4.804 -7.504 1.00 94.25 100 PHE A N 1
ATOM 807 C CA . PHE A 1 100 ? 11.172 5.940 -7.643 1.00 94.25 100 PHE A CA 1
ATOM 808 C C . PHE A 1 100 ? 9.869 5.713 -6.880 1.00 94.25 100 PHE A C 1
ATOM 810 O O . PHE A 1 100 ? 9.425 4.581 -6.672 1.00 94.25 100 PHE A O 1
ATOM 817 N N . VAL A 1 101 ? 9.217 6.809 -6.493 1.00 95.06 101 VAL A N 1
ATOM 818 C CA . VAL A 1 101 ? 7.872 6.770 -5.912 1.00 95.06 101 VAL A CA 1
ATOM 819 C C . VAL A 1 101 ? 6.848 6.696 -7.041 1.00 95.06 101 VAL A C 1
ATOM 821 O O . VAL A 1 101 ? 6.761 7.605 -7.860 1.00 95.06 101 VAL A O 1
ATOM 824 N N . ALA A 1 102 ? 6.048 5.630 -7.063 1.00 93.81 102 ALA A N 1
ATOM 825 C CA . ALA A 1 102 ? 4.898 5.519 -7.959 1.00 93.81 102 ALA A CA 1
ATOM 826 C C . ALA A 1 102 ? 3.728 6.375 -7.457 1.00 93.81 102 ALA A C 1
ATOM 828 O O . ALA A 1 102 ? 3.103 7.113 -8.214 1.00 93.81 102 ALA A O 1
ATOM 829 N N . GLY A 1 103 ? 3.438 6.296 -6.157 1.00 93.88 103 GLY A N 1
ATOM 830 C CA . GLY A 1 103 ? 2.355 7.057 -5.552 1.00 93.88 103 GLY A CA 1
ATOM 831 C C . GLY A 1 103 ? 2.225 6.829 -4.055 1.00 93.88 103 GLY A C 1
ATOM 832 O O . GLY A 1 103 ? 2.824 5.912 -3.485 1.00 93.88 103 GLY A O 1
ATOM 833 N N . ARG A 1 104 ? 1.412 7.681 -3.430 1.00 95.62 104 ARG A N 1
ATOM 834 C CA . ARG A 1 104 ? 1.029 7.585 -2.022 1.00 95.62 104 ARG A CA 1
ATOM 835 C C . ARG A 1 104 ? -0.478 7.681 -1.881 1.00 95.62 104 ARG A C 1
ATOM 837 O O . ARG A 1 104 ? -1.110 8.474 -2.577 1.00 95.62 104 ARG A O 1
ATOM 844 N N . ILE A 1 105 ? -1.031 6.905 -0.961 1.00 95.50 105 ILE A N 1
ATOM 845 C CA . ILE A 1 105 ? -2.437 6.994 -0.570 1.00 95.50 105 ILE A CA 1
ATOM 846 C C . ILE A 1 105 ? -2.570 6.866 0.942 1.00 95.50 105 ILE A C 1
ATOM 848 O O . ILE A 1 105 ? -1.736 6.248 1.604 1.00 95.50 105 ILE A O 1
ATOM 852 N N . THR A 1 106 ? -3.665 7.404 1.459 1.00 97.19 106 THR A N 1
ATOM 853 C CA . THR A 1 106 ? -4.083 7.236 2.846 1.00 97.19 106 THR A CA 1
ATOM 854 C C . THR A 1 106 ? -5.397 6.471 2.859 1.00 97.19 106 THR A C 1
ATOM 856 O O . THR A 1 106 ? -6.322 6.826 2.129 1.00 97.19 106 THR A O 1
ATOM 859 N N . ILE A 1 107 ? -5.480 5.423 3.675 1.00 96.31 107 ILE A N 1
ATOM 860 C CA . ILE A 1 107 ? -6.739 4.744 4.008 1.00 96.31 107 ILE A CA 1
ATOM 861 C C . ILE A 1 107 ? -7.150 5.221 5.388 1.00 96.31 107 ILE A C 1
ATOM 863 O O . ILE A 1 107 ? -6.316 5.309 6.285 1.00 96.31 107 ILE A O 1
ATOM 867 N N . GLU A 1 108 ? -8.431 5.486 5.571 1.00 97.06 108 GLU A N 1
ATOM 868 C CA . GLU A 1 108 ? -8.985 5.955 6.828 1.00 97.06 108 GLU A CA 1
ATOM 869 C C . GLU A 1 108 ? -9.772 4.848 7.531 1.00 97.06 108 GLU A C 1
ATOM 871 O O . GLU A 1 108 ? -10.377 3.973 6.906 1.00 97.06 108 GLU A O 1
ATOM 876 N N . ARG A 1 109 ? -9.804 4.914 8.859 1.00 96.50 109 ARG A N 1
ATOM 877 C CA . ARG A 1 109 ? -10.695 4.101 9.679 1.00 96.50 109 ARG A CA 1
ATOM 878 C C . ARG A 1 109 ? -12.151 4.471 9.356 1.00 96.50 109 ARG A C 1
ATOM 880 O O . ARG A 1 109 ? -12.474 5.660 9.214 1.00 96.50 109 ARG A O 1
ATOM 887 N N . ALA A 1 110 ? -12.981 3.441 9.186 1.00 94.00 110 ALA A N 1
ATOM 888 C CA . ALA A 1 110 ? -14.436 3.533 9.044 1.00 94.00 110 ALA A CA 1
ATOM 889 C C . ALA A 1 110 ? -15.131 3.886 10.364 1.00 94.00 110 ALA A C 1
ATOM 891 O O . ALA A 1 110 ? -14.647 3.422 11.422 1.00 94.00 110 ALA A O 1
#

pLDDT: mean 90.24, std 11.92, range [34.72, 97.19]

Radius of gyration: 15.53 Å; Cα contacts (8 Å, |Δi|>4): 250; chains: 1; bounding box: 42×24×47 Å

Solvent-accessible surface area (backbone atoms only — not comparable to full-atom values): 6263 Å² total; per-residue (Å²): 129,87,76,76,80,63,59,32,40,74,65,32,69,48,73,67,38,68,42,69,40,78,49,72,34,81,46,59,40,32,39,47,61,60,90,51,75,62,70,30,32,31,45,33,26,12,73,43,87,95,42,48,80,77,34,72,47,75,61,43,78,58,53,58,50,74,50,70,43,68,54,52,62,88,87,59,56,41,37,33,37,37,41,33,37,27,30,73,46,80,50,99,96,46,78,46,80,46,79,44,80,39,43,73,40,38,38,27,53,99

Secondary structure (DSSP, 8-state):
--------EEEESPTTEEE--SS-EEEEEEEE-TT--EEEEEEEEESBTTB--SEEEEEET-SEEEEEEPPPPTT--EEEEEEEEEEEEEETTEEEEEEEEEEEEEEEE-

Sequence (110 aa):
MLTTITTPTILAPTMGQKVSFIDPTLIRWDWNPKEIPVTRFHLCIGTEDGNWNLMNGEVGLFDRFSLILPPLPENINHIYIQLLYKTVVNEEHHAEEETFVAGRITIERA